Protein AF-A0A1L7NP49-F1 (afdb_monomer_lite)

Sequence (75 aa):
MHRIQAGAGALGELGVVTGDGRVEVSGTRAVNEPGLWLVGYGEWTGSASATLIGVTRTARSTVAEIEQFLVKAEA

pLDDT: mean 86.48, std 12.24, range [36.47, 97.5]

Secondary structure (DSSP, 8-state):
--------GGGGGGT-B-TTS-B-EETTEESSSTT-B--SSSGGGSTTTTSTTTHHHHHHHHHHHHHHHHHHHT-

Organism: Pseudomonas putida (NCBI:txid303)

Radius of gyration: 13.09 Å; chains: 1; bounding box: 29×21×44 Å

Structure (mmCIF, N/CA/C/O backbone):
data_AF-A0A1L7NP49-F1
#
_entry.id   AF-A0A1L7NP49-F1
#
loop_
_atom_site.group_PDB
_atom_site.id
_atom_site.type_symbol
_atom_site.label_atom_id
_atom_site.label_alt_id
_atom_site.label_comp_id
_atom_site.label_asym_id
_atom_site.label_entity_id
_atom_site.label_seq_id
_atom_site.pdbx_PDB_ins_code
_atom_site.Cartn_x
_atom_site.Cartn_y
_atom_site.Cartn_z
_atom_site.occupancy
_atom_site.B_iso_or_equiv
_atom_site.auth_seq_id
_atom_site.auth_comp_id
_atom_site.auth_asym_id
_atom_site.auth_atom_id
_atom_site.pdbx_PDB_model_num
ATOM 1 N N . MET A 1 1 ? 5.361 -8.736 -26.177 1.00 36.47 1 MET A N 1
ATOM 2 C CA . MET A 1 1 ? 6.092 -8.152 -25.031 1.00 36.47 1 MET A CA 1
ATOM 3 C C . MET A 1 1 ? 5.354 -8.535 -23.754 1.00 36.47 1 MET A C 1
ATOM 5 O O . MET A 1 1 ? 4.331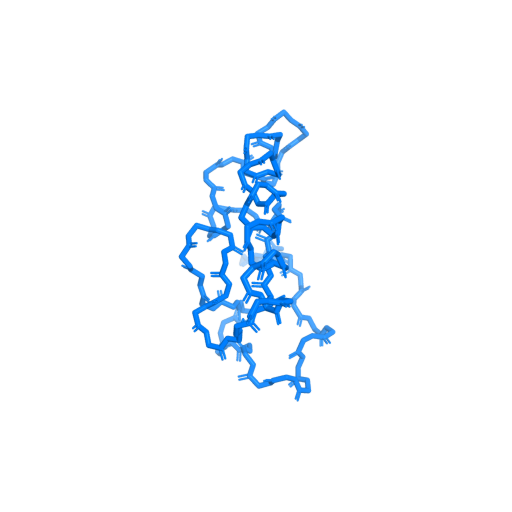 -7.931 -23.457 1.00 36.47 1 MET A O 1
ATOM 9 N N . HIS A 1 2 ? 5.778 -9.596 -23.058 1.00 46.84 2 HIS A N 1
ATOM 10 C CA . HIS A 1 2 ? 5.156 -9.977 -21.785 1.00 46.84 2 HIS A CA 1
ATOM 11 C C . HIS A 1 2 ? 5.609 -9.003 -20.700 1.00 46.84 2 HIS A C 1
ATOM 13 O O . HIS A 1 2 ? 6.794 -8.914 -20.388 1.00 46.84 2 HIS A O 1
ATOM 19 N N . ARG A 1 3 ? 4.667 -8.224 -20.166 1.00 55.97 3 ARG A N 1
ATOM 20 C CA . ARG A 1 3 ? 4.918 -7.352 -19.020 1.00 55.97 3 ARG A CA 1
ATOM 21 C C . ARG A 1 3 ? 4.996 -8.252 -17.790 1.00 55.97 3 ARG A C 1
ATOM 23 O O . ARG A 1 3 ? 3.981 -8.825 -17.413 1.00 55.97 3 ARG A O 1
ATOM 30 N N . ILE A 1 4 ? 6.168 -8.379 -17.171 1.00 53.09 4 ILE A N 1
ATOM 31 C CA . ILE A 1 4 ? 6.236 -8.915 -15.809 1.00 53.09 4 ILE A CA 1
ATOM 32 C C . ILE A 1 4 ? 5.580 -7.863 -14.906 1.00 53.09 4 ILE A C 1
ATOM 34 O O . ILE A 1 4 ? 6.026 -6.718 -14.831 1.00 53.09 4 ILE A O 1
ATOM 38 N N . GLN A 1 5 ? 4.437 -8.219 -14.331 1.00 59.53 5 GLN A N 1
ATOM 39 C CA . GLN A 1 5 ? 3.680 -7.416 -13.373 1.00 59.53 5 GLN A CA 1
ATOM 40 C C . GLN A 1 5 ? 3.788 -8.111 -12.014 1.00 59.53 5 GLN A C 1
ATOM 42 O O . GLN A 1 5 ? 3.817 -9.341 -11.957 1.00 59.53 5 GLN A O 1
ATOM 47 N N . ALA A 1 6 ? 3.847 -7.345 -10.926 1.00 68.69 6 ALA A N 1
ATOM 48 C CA . ALA A 1 6 ? 3.743 -7.918 -9.591 1.00 68.69 6 ALA A CA 1
ATOM 49 C C . ALA A 1 6 ? 2.329 -8.500 -9.410 1.00 68.69 6 ALA A C 1
ATOM 51 O O . ALA A 1 6 ? 1.338 -7.818 -9.667 1.00 68.69 6 ALA A O 1
ATOM 52 N N . GLY A 1 7 ? 2.244 -9.785 -9.063 1.00 66.50 7 GLY A N 1
ATOM 53 C CA . GLY A 1 7 ? 0.983 -10.524 -9.052 1.00 66.50 7 GLY A CA 1
ATOM 54 C C . GLY A 1 7 ? 0.151 -10.246 -7.802 1.00 66.50 7 GLY A C 1
ATOM 55 O O . GLY A 1 7 ? 0.628 -10.447 -6.691 1.00 66.50 7 GLY A O 1
ATOM 56 N N . ALA A 1 8 ? -1.113 -9.864 -7.989 1.00 69.94 8 ALA A N 1
ATOM 57 C CA . ALA A 1 8 ? -2.120 -9.725 -6.933 1.00 69.94 8 ALA A CA 1
ATOM 58 C C . ALA A 1 8 ? -2.947 -11.015 -6.719 1.00 69.94 8 ALA A C 1
ATOM 60 O O . ALA A 1 8 ? -4.058 -10.966 -6.207 1.00 69.94 8 ALA A O 1
ATOM 61 N N . GLY A 1 9 ? -2.435 -12.184 -7.130 1.00 72.94 9 GLY A N 1
ATOM 62 C CA . GLY A 1 9 ? -3.210 -13.434 -7.193 1.00 72.94 9 GLY A CA 1
ATOM 63 C C . GLY A 1 9 ? -3.800 -13.893 -5.854 1.00 72.94 9 GLY A C 1
ATOM 64 O O . GLY A 1 9 ? -4.915 -14.400 -5.824 1.00 72.94 9 GLY A O 1
ATOM 65 N N . ALA A 1 10 ? -3.103 -13.641 -4.742 1.00 78.75 10 ALA A N 1
ATOM 66 C CA . ALA A 1 10 ? -3.605 -13.938 -3.397 1.00 78.75 10 ALA A CA 1
ATOM 67 C C . ALA A 1 10 ? -4.795 -13.051 -2.969 1.00 78.75 10 ALA A C 1
ATOM 69 O O . ALA A 1 10 ? -5.443 -13.343 -1.972 1.00 78.75 10 ALA A O 1
ATOM 70 N N . LEU A 1 11 ? -5.093 -11.981 -3.714 1.00 83.94 11 LEU A N 1
ATOM 71 C CA . LEU A 1 11 ? -6.200 -11.056 -3.451 1.00 83.94 11 LEU A CA 1
ATOM 72 C C . LEU A 1 11 ? -7.460 -11.395 -4.266 1.00 83.94 11 LEU A C 1
ATOM 74 O O . LEU A 1 11 ? -8.442 -10.658 -4.208 1.00 83.94 11 LEU A O 1
ATOM 78 N N . GLY A 1 12 ? -7.447 -12.491 -5.035 1.00 79.50 12 GLY A N 1
ATOM 79 C CA . GLY A 1 12 ? -8.552 -12.866 -5.922 1.00 79.50 12 GLY A CA 1
ATOM 80 C C . GLY A 1 12 ? -9.879 -13.108 -5.195 1.00 79.50 12 GLY A C 1
ATOM 81 O O . GLY A 1 12 ? -10.926 -12.720 -5.703 1.00 79.50 12 GLY A O 1
ATOM 82 N N . GLU A 1 13 ? -9.842 -13.675 -3.988 1.00 85.44 13 GLU A N 1
ATOM 83 C CA . GLU A 1 13 ? -11.048 -13.933 -3.181 1.00 85.44 13 GLU A CA 1
ATOM 84 C C . GLU A 1 13 ? -11.663 -12.658 -2.589 1.00 85.44 13 GLU A C 1
ATOM 86 O O . GLU A 1 13 ? -12.844 -12.635 -2.257 1.00 85.44 13 GLU A O 1
ATOM 91 N N . LEU A 1 14 ? -10.881 -11.579 -2.502 1.00 86.81 14 LEU A N 1
ATOM 92 C CA . LEU A 1 14 ? -11.310 -10.300 -1.941 1.00 86.81 14 LEU A CA 1
ATOM 93 C C . LEU A 1 14 ? -12.086 -9.445 -2.959 1.00 86.81 14 LEU A C 1
ATOM 95 O O . LEU A 1 14 ? -12.644 -8.415 -2.606 1.00 86.81 14 LEU A O 1
ATOM 99 N N . GLY A 1 15 ? -12.108 -9.835 -4.240 1.00 87.94 15 GLY A N 1
ATOM 100 C CA . GLY A 1 15 ? -12.841 -9.115 -5.290 1.00 87.94 15 GLY A CA 1
ATOM 101 C C . GLY A 1 15 ? -12.270 -7.737 -5.654 1.00 87.94 15 GLY A C 1
ATOM 102 O O . GLY A 1 15 ? -12.900 -6.989 -6.395 1.00 87.94 15 GLY A O 1
ATOM 103 N N . VAL A 1 16 ? -11.072 -7.398 -5.166 1.00 90.88 16 VAL A N 1
ATOM 104 C CA . VAL A 1 16 ? -10.414 -6.093 -5.385 1.00 90.88 16 VAL A CA 1
ATOM 105 C C . VAL A 1 16 ? -9.538 -6.044 -6.637 1.00 90.88 16 VAL A C 1
ATOM 107 O O . VAL A 1 16 ? -9.023 -4.982 -6.994 1.00 90.88 16 VAL A O 1
ATOM 110 N N . VAL A 1 17 ? -9.316 -7.198 -7.272 1.00 91.25 17 VAL A N 1
ATOM 111 C CA . VAL A 1 17 ? -8.424 -7.326 -8.424 1.00 91.25 17 VAL A CA 1
ATOM 112 C C . VAL A 1 17 ? -9.164 -6.938 -9.703 1.00 91.25 17 VAL A C 1
ATOM 114 O O . VAL A 1 17 ? -10.186 -7.525 -10.053 1.00 91.25 17 VAL A O 1
ATOM 117 N N . THR A 1 18 ? -8.632 -5.954 -10.417 1.00 86.81 18 THR A N 1
ATOM 118 C CA . THR A 1 18 ? -9.154 -5.452 -11.691 1.00 86.81 18 THR A CA 1
ATOM 119 C C . THR A 1 18 ? -8.811 -6.389 -12.854 1.00 86.81 18 THR A C 1
ATOM 121 O O . THR A 1 18 ? -7.955 -7.268 -12.750 1.00 86.81 18 THR A O 1
ATOM 124 N N . GLY A 1 19 ? -9.451 -6.191 -14.013 1.00 83.94 19 GLY A N 1
ATOM 125 C CA . GLY A 1 19 ? -9.241 -7.034 -15.201 1.00 83.94 19 GLY A CA 1
ATOM 126 C C . GLY A 1 19 ? -7.810 -7.033 -15.766 1.00 83.94 19 GLY A C 1
ATOM 127 O O . GLY A 1 19 ? -7.456 -7.928 -16.528 1.00 83.94 19 GLY A O 1
ATOM 128 N N . ASP A 1 20 ? -6.974 -6.063 -15.387 1.00 84.12 20 ASP A N 1
ATOM 129 C CA . ASP A 1 20 ? -5.542 -5.997 -15.712 1.00 84.12 20 ASP A CA 1
ATOM 130 C C . ASP A 1 20 ? -4.635 -6.645 -14.644 1.00 84.12 20 ASP A C 1
ATOM 132 O O . ASP A 1 20 ? -3.408 -6.576 -14.752 1.00 84.12 20 ASP A O 1
ATOM 136 N N . GLY A 1 21 ? -5.217 -7.302 -13.634 1.00 86.25 21 GLY A N 1
ATOM 137 C CA . GLY A 1 21 ? -4.491 -8.029 -12.589 1.00 86.25 21 GLY A CA 1
ATOM 138 C C . GLY A 1 21 ? -3.875 -7.132 -11.513 1.00 86.25 21 GLY A C 1
ATOM 139 O O 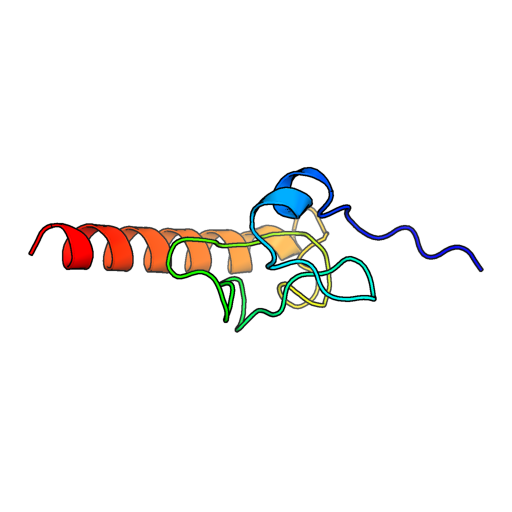. GLY A 1 21 ? -2.907 -7.538 -10.866 1.00 86.25 21 GLY A O 1
ATOM 140 N N . ARG A 1 22 ? -4.401 -5.915 -11.339 1.00 88.50 22 ARG A N 1
ATOM 141 C CA . ARG A 1 22 ? -3.954 -4.926 -10.346 1.00 88.50 22 ARG A CA 1
ATOM 142 C C . ARG A 1 22 ? -5.040 -4.668 -9.309 1.00 88.50 22 ARG A C 1
ATOM 144 O O . ARG A 1 22 ? -6.098 -5.277 -9.352 1.00 88.50 22 ARG A O 1
ATOM 151 N N . VAL A 1 23 ? -4.762 -3.775 -8.367 1.00 91.50 23 VAL A N 1
ATOM 152 C CA . VAL A 1 23 ? -5.757 -3.249 -7.429 1.00 91.50 23 VAL A CA 1
ATOM 153 C C . VAL A 1 23 ? -5.850 -1.746 -7.644 1.00 91.50 23 VAL A C 1
ATOM 155 O O . VAL A 1 23 ? -4.836 -1.081 -7.857 1.00 91.50 23 VAL A O 1
ATOM 158 N N . GLU A 1 24 ? -7.056 -1.195 -7.603 1.00 92.50 24 GLU A N 1
ATOM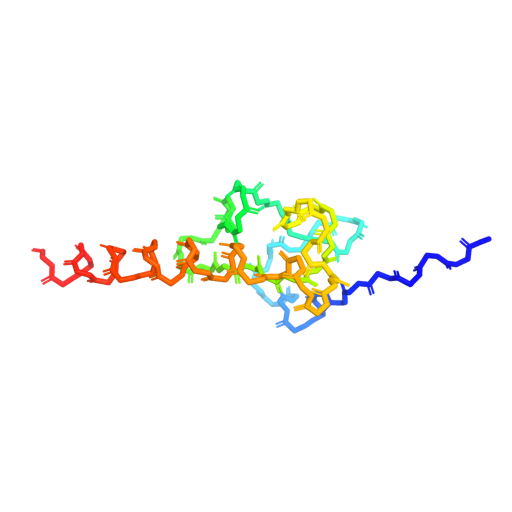 159 C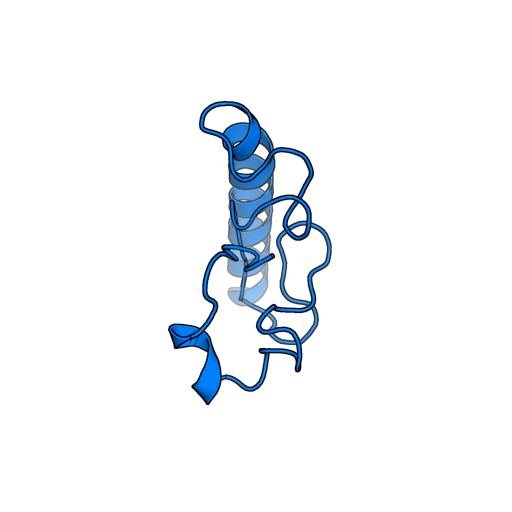 CA . GLU A 1 24 ? -7.233 0.253 -7.639 1.00 92.50 24 GLU A CA 1
ATOM 160 C C . GLU A 1 24 ? -6.756 0.867 -6.317 1.00 92.50 24 GLU A C 1
ATOM 162 O O . GLU A 1 24 ? -7.218 0.479 -5.240 1.00 92.50 24 GLU A O 1
ATOM 167 N N . VAL A 1 25 ? -5.815 1.813 -6.389 1.00 93.88 25 VAL A N 1
ATOM 168 C CA . VAL A 1 25 ? -5.180 2.413 -5.210 1.00 93.88 25 VAL A CA 1
ATOM 169 C C . VAL A 1 25 ? -5.135 3.936 -5.283 1.00 93.88 25 VAL A C 1
ATOM 171 O O . VAL A 1 25 ? -4.936 4.523 -6.345 1.00 93.88 25 VAL A O 1
ATOM 174 N N . SER A 1 26 ? -5.238 4.574 -4.119 1.00 93.88 26 SER A N 1
ATOM 175 C CA . SER A 1 26 ? -4.840 5.963 -3.897 1.00 93.88 26 SER A CA 1
ATOM 176 C C . SER A 1 26 ? -3.506 5.966 -3.154 1.00 93.88 26 SER A C 1
ATOM 178 O O . SER A 1 26 ? -3.439 5.663 -1.961 1.00 93.88 26 SER A O 1
ATOM 180 N N . GLY A 1 27 ? -2.419 6.269 -3.866 1.00 92.81 27 GLY A N 1
ATOM 181 C CA . GLY A 1 27 ? -1.064 6.103 -3.342 1.00 92.81 27 GLY A CA 1
ATOM 182 C C . GLY A 1 27 ? -0.741 4.622 -3.143 1.00 92.81 27 GLY A C 1
ATOM 183 O O . GLY A 1 27 ? -0.457 3.918 -4.106 1.00 92.81 27 GLY A O 1
ATOM 184 N N . THR A 1 28 ? -0.793 4.159 -1.893 1.00 94.75 28 THR A N 1
ATOM 185 C CA . THR A 1 28 ? -0.612 2.736 -1.547 1.00 94.75 28 THR A CA 1
ATOM 186 C C . THR A 1 28 ? -1.882 2.086 -1.009 1.00 94.75 28 THR A C 1
ATOM 188 O O . THR A 1 28 ? -1.918 0.873 -0.860 1.00 94.75 28 THR A O 1
ATOM 191 N N . ARG A 1 29 ? -2.935 2.856 -0.724 1.00 95.69 29 ARG A N 1
ATOM 192 C CA . ARG A 1 29 ? -4.156 2.351 -0.092 1.00 95.69 29 ARG A CA 1
ATOM 193 C C . ARG A 1 29 ? -5.148 1.861 -1.136 1.00 95.69 29 ARG A C 1
ATOM 195 O O . ARG A 1 29 ? -5.423 2.598 -2.082 1.00 95.69 29 ARG A O 1
ATOM 202 N N . ALA A 1 30 ? -5.704 0.666 -0.957 1.00 95.12 30 ALA A N 1
ATOM 203 C CA . ALA A 1 30 ? -6.761 0.159 -1.825 1.00 95.12 30 ALA A CA 1
ATOM 204 C C . ALA A 1 30 ? -8.014 1.041 -1.723 1.00 95.12 30 ALA A C 1
ATOM 206 O O . ALA A 1 30 ? -8.426 1.430 -0.630 1.00 95.12 30 ALA A O 1
ATOM 207 N N . VAL A 1 31 ? -8.619 1.353 -2.869 1.00 94.50 31 VAL A N 1
ATOM 208 C CA . VAL A 1 31 ? -9.840 2.174 -2.930 1.00 94.50 31 VAL A CA 1
ATOM 209 C C . VAL A 1 31 ? -11.055 1.378 -2.455 1.00 94.50 31 VAL A C 1
ATOM 211 O O . VAL A 1 31 ? -11.883 1.902 -1.715 1.00 94.50 31 VAL A O 1
ATOM 214 N N . ASN A 1 32 ? -11.122 0.102 -2.837 1.00 91.75 32 ASN A N 1
ATOM 215 C CA . ASN A 1 32 ? -12.310 -0.735 -2.663 1.00 91.75 32 ASN A CA 1
ATOM 216 C C . ASN A 1 32 ? -12.242 -1.680 -1.452 1.00 91.75 32 ASN A C 1
ATOM 218 O O . ASN A 1 32 ? -13.185 -2.425 -1.228 1.00 91.75 32 ASN A O 1
ATOM 222 N N . GLU A 1 33 ? -11.163 -1.635 -0.662 1.00 94.06 33 GLU A N 1
ATOM 223 C CA . GLU A 1 33 ? -11.013 -2.448 0.552 1.00 94.06 33 GLU A CA 1
ATOM 224 C C . GLU A 1 33 ? -10.380 -1.628 1.688 1.00 94.06 33 GLU A C 1
ATOM 226 O O . GLU A 1 33 ? -9.153 -1.455 1.747 1.00 94.06 33 GLU A O 1
ATOM 231 N N . PRO A 1 34 ? -11.206 -1.080 2.597 1.00 88.38 34 PRO A N 1
ATOM 232 C CA . PRO A 1 34 ? -10.730 -0.332 3.750 1.00 88.38 34 PRO A CA 1
ATOM 233 C C . PRO A 1 34 ? -9.934 -1.235 4.703 1.00 88.38 34 PRO A C 1
ATOM 235 O O . PRO A 1 34 ? -10.501 -2.018 5.450 1.00 88.38 34 PRO A O 1
ATOM 238 N N . GLY A 1 35 ? -8.610 -1.090 4.708 1.00 93.44 35 GLY A N 1
ATOM 239 C CA . GLY A 1 35 ? -7.715 -1.935 5.511 1.00 93.44 35 GLY A CA 1
ATOM 240 C C . GLY A 1 35 ? -6.617 -2.615 4.691 1.00 93.44 35 GLY A C 1
ATOM 241 O O . GLY A 1 35 ? -5.717 -3.231 5.258 1.00 93.44 35 GLY A O 1
ATOM 242 N N . LEU A 1 36 ? -6.656 -2.470 3.364 1.00 94.69 36 LEU A N 1
ATOM 243 C CA . LEU A 1 36 ? -5.654 -3.016 2.459 1.00 94.69 36 LEU A CA 1
ATOM 244 C C . LEU A 1 36 ? -4.720 -1.924 1.918 1.00 94.69 36 LEU A C 1
ATOM 246 O O . LEU A 1 36 ? -5.160 -0.893 1.404 1.00 94.69 36 LEU A O 1
ATOM 250 N N . TRP A 1 37 ? -3.415 -2.199 1.967 1.00 95.69 37 TRP A N 1
ATOM 251 C CA . TRP A 1 37 ? -2.374 -1.398 1.325 1.00 95.69 37 TRP A CA 1
ATOM 252 C C . TRP A 1 37 ? -1.463 -2.276 0.469 1.00 95.69 37 TRP A C 1
ATOM 254 O O . TRP A 1 37 ? -1.178 -3.425 0.805 1.00 95.69 37 TRP A O 1
ATOM 264 N N . LEU A 1 38 ? -0.980 -1.716 -0.637 1.00 94.31 38 LEU A N 1
ATOM 265 C CA . LEU A 1 38 ? -0.087 -2.353 -1.591 1.00 94.31 38 LEU A CA 1
ATOM 266 C C . LEU A 1 38 ? 1.155 -1.481 -1.772 1.00 94.31 38 LEU A C 1
ATOM 268 O O . LEU A 1 38 ? 1.068 -0.311 -2.141 1.00 94.31 38 LEU A O 1
ATOM 272 N N . VAL A 1 39 ? 2.326 -2.063 -1.515 1.00 94.31 39 VAL A N 1
ATOM 273 C CA . VAL A 1 39 ? 3.614 -1.359 -1.525 1.00 94.31 39 VAL A CA 1
ATOM 274 C C . VAL A 1 39 ? 4.587 -2.096 -2.433 1.00 94.31 39 VAL A C 1
ATOM 276 O O . VAL A 1 39 ? 4.724 -3.313 -2.347 1.00 94.31 39 VAL A O 1
ATOM 279 N N . GLY A 1 40 ? 5.286 -1.355 -3.292 1.00 92.00 40 GLY A N 1
ATOM 280 C CA . GLY A 1 40 ? 6.383 -1.897 -4.096 1.00 92.00 40 G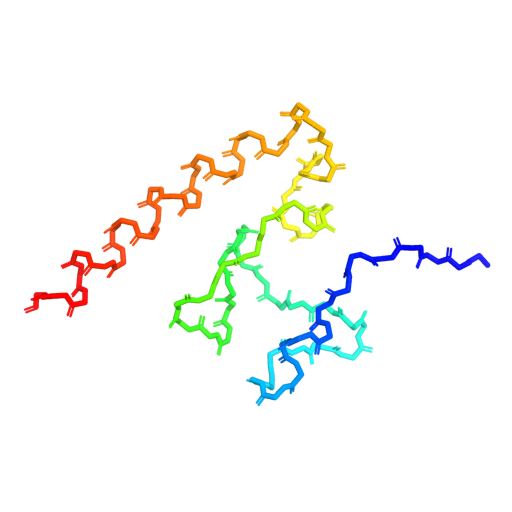LY A CA 1
ATOM 281 C C . GLY A 1 40 ? 5.970 -2.691 -5.339 1.00 92.00 40 GLY A C 1
ATOM 282 O O . GLY A 1 40 ? 6.816 -3.342 -5.945 1.00 92.00 40 GLY A O 1
ATOM 283 N N . TYR A 1 41 ? 4.708 -2.608 -5.772 1.00 90.62 41 TYR A N 1
ATOM 284 C CA . TYR A 1 41 ? 4.224 -3.268 -6.995 1.00 90.62 41 TYR A CA 1
ATOM 285 C C . TYR A 1 41 ? 4.579 -2.500 -8.283 1.00 90.62 41 TYR A C 1
ATOM 287 O O . TYR A 1 41 ? 4.248 -2.933 -9.392 1.00 90.62 41 TYR A O 1
ATOM 295 N N . GLY A 1 42 ? 5.280 -1.372 -8.151 1.00 89.12 42 GLY A N 1
ATOM 296 C CA . GLY A 1 42 ? 5.763 -0.548 -9.252 1.00 89.12 42 GLY A CA 1
ATOM 297 C C . GLY A 1 42 ? 5.012 0.766 -9.351 1.00 89.12 42 GLY A C 1
ATOM 298 O O . GLY A 1 42 ? 4.445 1.246 -8.376 1.00 89.12 42 GLY A O 1
ATOM 299 N N . GLU A 1 43 ? 5.021 1.363 -10.540 1.00 87.75 43 GLU A N 1
ATOM 300 C CA . GLU A 1 43 ? 4.569 2.747 -10.732 1.00 87.75 43 GLU A CA 1
ATOM 301 C C . GLU A 1 43 ? 3.139 3.005 -10.228 1.00 87.75 43 GLU A C 1
ATOM 303 O O . GLU A 1 43 ? 2.839 4.087 -9.735 1.00 87.75 43 GLU A O 1
ATOM 308 N N . TRP A 1 44 ? 2.271 1.991 -10.284 1.00 89.06 44 TRP A N 1
ATOM 309 C CA . TRP A 1 44 ? 0.880 2.102 -9.851 1.00 89.06 44 TRP A CA 1
ATOM 310 C C . TRP A 1 44 ? 0.691 2.115 -8.325 1.00 89.06 44 TRP A C 1
ATOM 312 O O . TRP A 1 44 ? -0.332 2.607 -7.874 1.00 89.06 44 TRP A O 1
ATOM 322 N N . THR A 1 45 ? 1.674 1.669 -7.532 1.00 88.94 45 THR A N 1
ATOM 323 C CA . THR A 1 45 ? 1.710 1.840 -6.060 1.00 88.94 45 THR A CA 1
ATOM 324 C C . THR A 1 45 ? 2.645 2.973 -5.626 1.00 88.94 45 THR A C 1
ATOM 326 O O . THR A 1 45 ? 3.100 3.030 -4.484 1.00 88.94 45 THR A O 1
ATOM 329 N N . GLY A 1 46 ? 3.004 3.855 -6.561 1.00 86.44 46 GLY A N 1
ATOM 330 C CA . GLY A 1 46 ? 3.903 4.980 -6.344 1.00 86.44 46 GLY A CA 1
ATOM 331 C C . GLY A 1 46 ? 5.181 4.893 -7.172 1.00 86.44 46 GLY A C 1
ATOM 332 O O . GLY A 1 46 ? 5.745 3.819 -7.406 1.00 86.44 46 GLY A O 1
ATOM 333 N N . SER A 1 47 ? 5.650 6.066 -7.597 1.00 85.50 47 SER A N 1
ATOM 334 C CA . SER A 1 47 ? 6.770 6.175 -8.526 1.00 85.50 47 SER A CA 1
ATOM 335 C C . SER A 1 47 ? 8.054 5.549 -7.993 1.00 85.50 47 SER A C 1
ATOM 337 O O . SER A 1 47 ? 8.419 5.769 -6.833 1.00 85.50 47 SER A O 1
ATOM 339 N N . ALA A 1 48 ? 8.715 4.759 -8.845 1.00 84.81 48 ALA A N 1
ATOM 340 C CA . ALA A 1 48 ? 9.918 3.982 -8.530 1.00 84.81 48 ALA A CA 1
ATOM 341 C C . ALA A 1 48 ? 9.780 3.007 -7.338 1.00 84.81 48 ALA A C 1
ATOM 343 O O . ALA A 1 48 ? 10.790 2.498 -6.843 1.00 84.81 48 ALA A O 1
ATOM 344 N N . SER A 1 49 ? 8.559 2.704 -6.878 1.00 87.25 49 SER A N 1
ATOM 345 C CA . SER A 1 49 ? 8.357 1.879 -5.678 1.00 87.25 49 SER A CA 1
ATOM 346 C C . SER A 1 49 ? 8.812 0.425 -5.849 1.00 87.25 49 SER A C 1
ATOM 348 O O . SER A 1 49 ? 9.193 -0.196 -4.867 1.00 87.25 49 SER A O 1
ATOM 350 N N . ALA A 1 50 ? 8.883 -0.107 -7.076 1.00 88.75 50 ALA A N 1
ATOM 351 C CA . ALA A 1 50 ? 9.468 -1.428 -7.363 1.00 88.75 50 ALA A CA 1
ATOM 352 C C . ALA A 1 50 ? 11.009 -1.404 -7.457 1.00 88.75 50 ALA A C 1
ATOM 354 O O . ALA A 1 50 ? 11.608 -2.116 -8.262 1.00 88.75 50 ALA A O 1
ATOM 355 N N . THR A 1 51 ? 11.672 -0.558 -6.668 1.00 88.88 51 THR A N 1
ATOM 356 C CA . THR A 1 51 ? 13.137 -0.489 -6.595 1.00 88.88 51 THR A CA 1
ATOM 357 C C . THR A 1 51 ? 13.588 -0.480 -5.140 1.00 88.88 51 THR A C 1
ATOM 359 O O . THR A 1 51 ? 12.898 0.068 -4.281 1.00 88.88 51 THR A O 1
ATOM 362 N N . LEU A 1 52 ? 14.768 -1.050 -4.860 1.00 86.19 52 LEU A N 1
ATOM 363 C CA . LEU A 1 52 ? 15.314 -1.139 -3.497 1.00 86.19 52 LEU A CA 1
ATOM 364 C C . LEU A 1 52 ? 15.377 0.225 -2.797 1.00 86.19 52 LEU A C 1
ATOM 366 O O . LEU A 1 52 ? 15.072 0.335 -1.616 1.00 86.19 52 LEU A O 1
ATOM 370 N N . ILE A 1 53 ? 15.749 1.273 -3.531 1.00 89.12 53 ILE A N 1
ATOM 371 C CA . ILE A 1 53 ? 15.844 2.627 -2.980 1.00 89.12 53 ILE A CA 1
ATOM 372 C C . ILE A 1 53 ? 14.462 3.297 -2.965 1.00 89.12 53 ILE A C 1
ATOM 374 O O . ILE A 1 53 ? 14.054 3.858 -1.945 1.00 89.12 53 ILE A O 1
ATOM 378 N N . GLY A 1 54 ? 13.718 3.218 -4.072 1.00 87.56 54 GLY A N 1
ATOM 379 C CA . GLY A 1 54 ? 12.464 3.949 -4.263 1.00 87.56 54 GLY A CA 1
ATOM 380 C C . GLY A 1 54 ? 11.297 3.467 -3.399 1.00 87.56 54 GLY A C 1
ATOM 381 O O . GLY A 1 54 ? 10.420 4.270 -3.079 1.00 87.56 54 GLY A O 1
ATOM 382 N N . VAL A 1 55 ? 11.304 2.210 -2.938 1.00 92.81 55 VAL A N 1
ATOM 383 C CA . VAL A 1 55 ? 10.240 1.660 -2.075 1.00 92.81 55 VAL A CA 1
ATOM 384 C C . VAL A 1 55 ? 10.164 2.338 -0.702 1.00 92.81 55 VAL A C 1
ATOM 386 O O . VAL A 1 55 ? 9.093 2.423 -0.099 1.00 92.81 55 VAL A O 1
ATOM 389 N N . THR A 1 56 ? 11.288 2.861 -0.204 1.00 92.62 56 THR A N 1
ATOM 390 C CA . THR A 1 56 ? 11.421 3.329 1.186 1.00 92.62 56 THR A CA 1
ATOM 391 C C . THR A 1 56 ? 10.438 4.448 1.523 1.00 92.62 56 THR A C 1
ATOM 393 O O . THR A 1 56 ? 9.854 4.467 2.608 1.00 92.62 56 THR A O 1
ATOM 396 N N . ARG A 1 57 ? 10.229 5.387 0.591 1.00 91.56 57 ARG A N 1
ATOM 397 C CA . ARG A 1 57 ? 9.316 6.521 0.794 1.00 91.56 57 ARG A CA 1
ATOM 398 C C . ARG A 1 57 ? 7.870 6.050 0.926 1.00 91.56 57 ARG A C 1
ATOM 400 O O . ARG A 1 57 ? 7.201 6.452 1.870 1.00 91.56 57 ARG A O 1
ATOM 407 N N . THR A 1 58 ? 7.418 5.207 -0.003 1.00 92.75 58 THR A N 1
ATOM 408 C CA . THR A 1 58 ? 6.047 4.682 -0.008 1.00 92.75 58 THR A CA 1
ATOM 409 C C . THR A 1 58 ? 5.796 3.789 1.198 1.00 92.75 58 THR A C 1
ATOM 411 O O . THR A 1 58 ? 4.777 3.949 1.850 1.00 92.75 58 THR A O 1
ATOM 414 N N . ALA A 1 59 ? 6.755 2.937 1.578 1.00 93.94 59 ALA A N 1
ATOM 415 C CA . ALA A 1 59 ? 6.627 2.097 2.768 1.00 93.94 59 ALA A CA 1
ATOM 416 C C . ALA A 1 59 ? 6.447 2.932 4.046 1.00 93.94 59 ALA A C 1
ATOM 418 O O . ALA A 1 59 ? 5.570 2.644 4.856 1.00 93.94 59 ALA A O 1
ATOM 419 N N . ARG A 1 60 ? 7.233 4.007 4.208 1.00 95.12 60 ARG A N 1
ATOM 420 C CA . ARG A 1 60 ? 7.129 4.892 5.377 1.00 95.12 60 ARG A CA 1
ATOM 421 C C . ARG A 1 60 ? 5.763 5.572 5.471 1.00 95.12 60 ARG A C 1
ATOM 423 O O . ARG A 1 60 ? 5.200 5.615 6.559 1.00 95.12 60 ARG A O 1
ATOM 430 N N . SER A 1 61 ? 5.237 6.100 4.363 1.00 95.06 61 SER A N 1
ATOM 431 C CA . SER A 1 61 ? 3.899 6.707 4.369 1.00 95.06 61 SER A CA 1
ATOM 432 C C . SER A 1 61 ? 2.806 5.672 4.635 1.00 95.06 61 SER A C 1
ATOM 434 O O . SER A 1 61 ? 1.903 5.949 5.414 1.00 95.06 61 SER A O 1
ATOM 436 N N . THR A 1 62 ? 2.919 4.466 4.066 1.00 96.81 62 THR A N 1
ATOM 437 C CA . THR A 1 62 ? 1.959 3.377 4.302 1.00 96.81 62 THR A CA 1
ATOM 438 C C . THR A 1 62 ? 1.878 2.998 5.776 1.00 96.81 62 THR A C 1
ATOM 440 O O . THR A 1 62 ? 0.781 2.857 6.303 1.00 96.81 62 THR A O 1
ATOM 443 N N . VAL A 1 63 ? 3.018 2.863 6.461 1.00 97.25 63 VAL A N 1
ATOM 444 C CA . VAL A 1 63 ? 3.033 2.542 7.897 1.00 97.25 63 VAL A CA 1
ATOM 445 C C . VAL A 1 63 ? 2.307 3.617 8.703 1.00 97.25 63 VAL A C 1
ATOM 447 O O . VAL A 1 63 ? 1.439 3.282 9.502 1.00 97.25 63 VAL A O 1
ATOM 450 N N . ALA A 1 64 ? 2.585 4.897 8.440 1.00 96.81 64 ALA A N 1
ATOM 451 C CA . ALA A 1 64 ? 1.912 5.996 9.130 1.00 96.81 64 ALA A CA 1
ATOM 452 C C . ALA A 1 64 ? 0.388 6.003 8.886 1.00 96.81 64 ALA A C 1
ATOM 454 O O . ALA A 1 64 ? -0.383 6.300 9.796 1.00 96.81 64 ALA A O 1
ATOM 455 N N . GLU A 1 65 ? -0.061 5.658 7.675 1.00 96.44 65 GLU A N 1
ATOM 456 C CA . GLU A 1 65 ? -1.490 5.513 7.368 1.00 96.44 65 GLU A CA 1
ATOM 457 C C . GLU A 1 65 ? -2.132 4.333 8.112 1.00 96.44 65 GLU A C 1
ATOM 459 O O . GLU A 1 65 ? -3.249 4.468 8.612 1.00 96.44 65 GLU A O 1
ATOM 464 N N . ILE A 1 66 ? -1.438 3.194 8.207 1.00 96.88 66 ILE A N 1
ATOM 465 C CA . ILE A 1 66 ? -1.921 2.013 8.936 1.00 96.88 66 ILE A CA 1
ATOM 466 C C . ILE A 1 66 ? -2.043 2.321 10.429 1.00 96.88 66 ILE A C 1
ATOM 468 O O . ILE A 1 66 ? -3.079 2.029 11.019 1.00 96.88 66 ILE A O 1
ATOM 472 N N . GLU A 1 67 ? -1.032 2.950 11.033 1.00 97.50 67 GLU A N 1
ATOM 473 C CA . GLU A 1 67 ? -1.071 3.358 12.444 1.00 97.50 67 GLU A CA 1
ATOM 474 C C . GLU A 1 67 ? -2.292 4.242 12.728 1.00 97.50 67 GLU A C 1
ATOM 476 O O . GLU A 1 67 ? -3.059 3.974 13.651 1.00 97.50 67 GLU A O 1
ATOM 481 N N . GLN A 1 68 ? -2.533 5.251 11.886 1.00 95.88 68 GLN A N 1
ATOM 482 C CA . GLN A 1 68 ? -3.703 6.125 12.012 1.00 95.88 68 GLN A CA 1
ATOM 483 C C . GLN A 1 68 ? -5.024 5.372 11.825 1.00 95.88 68 GLN A C 1
ATOM 485 O O . GLN A 1 68 ? -6.000 5.652 12.524 1.00 95.88 68 GLN A O 1
ATOM 490 N N . PHE A 1 69 ? -5.073 4.431 10.880 1.00 96.12 69 PHE A N 1
ATOM 491 C CA . PHE A 1 69 ? -6.262 3.623 10.629 1.00 96.12 69 PHE A CA 1
ATOM 492 C C . PHE A 1 69 ? -6.615 2.745 11.831 1.00 96.12 69 PHE A C 1
ATOM 494 O O . PHE A 1 69 ? -7.780 2.706 12.220 1.00 96.12 69 PHE A O 1
ATOM 501 N N . LEU A 1 70 ? -5.622 2.088 12.435 1.00 95.44 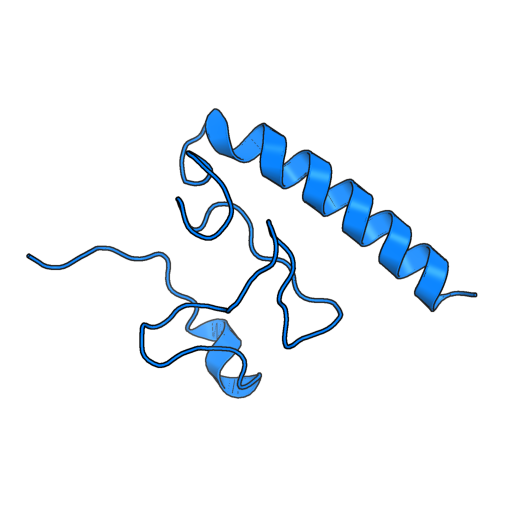70 LEU A N 1
ATOM 502 C CA . LEU A 1 70 ? -5.825 1.224 13.597 1.00 95.44 70 LEU A CA 1
ATOM 503 C C . LEU A 1 70 ? -6.254 2.027 14.827 1.00 95.44 70 LEU A C 1
ATOM 505 O O . LEU A 1 70 ? -7.247 1.671 15.452 1.00 95.44 70 LEU A O 1
ATOM 509 N N . VAL A 1 71 ? -5.610 3.169 15.098 1.00 95.69 71 VAL A N 1
ATOM 510 C CA . VAL A 1 71 ? -6.022 4.073 16.190 1.00 95.69 71 VAL A CA 1
ATOM 511 C C . VAL A 1 71 ? -7.475 4.521 16.026 1.00 95.69 71 VAL A C 1
ATOM 513 O O . VAL A 1 71 ? -8.217 4.597 17.000 1.00 95.69 71 VAL A O 1
ATOM 516 N N . LYS A 1 72 ? -7.908 4.808 14.792 1.00 87.81 72 LYS A N 1
ATOM 517 C CA . LYS A 1 72 ? -9.300 5.178 14.515 1.00 87.81 72 LYS A CA 1
ATOM 518 C C . LYS A 1 72 ? -10.265 3.999 14.670 1.00 87.81 72 LYS A C 1
ATOM 520 O O . LYS A 1 72 ? -11.410 4.223 15.032 1.00 87.81 72 LYS A O 1
ATOM 525 N N . ALA A 1 73 ? -9.842 2.781 14.340 1.00 83.25 73 ALA A N 1
ATOM 526 C CA . ALA A 1 73 ? -10.686 1.593 14.445 1.00 83.25 73 ALA A CA 1
ATOM 527 C C . ALA A 1 73 ? -10.935 1.167 15.904 1.00 83.25 73 ALA A C 1
ATOM 529 O O . ALA A 1 73 ? -11.938 0.515 16.180 1.00 83.25 73 ALA A O 1
ATOM 530 N N . GLU A 1 74 ? -10.032 1.530 16.818 1.00 76.62 74 GLU A N 1
ATOM 531 C CA . GLU A 1 74 ? -10.138 1.263 18.260 1.00 76.62 74 GLU A CA 1
ATOM 532 C C . GLU A 1 74 ? -10.977 2.304 19.028 1.00 76.62 74 GLU A C 1
ATOM 534 O O . GLU A 1 74 ? -11.310 2.070 20.192 1.00 76.62 74 GLU A O 1
ATOM 539 N N . ALA A 1 75 ? -11.306 3.438 18.399 1.00 62.53 75 ALA A N 1
ATOM 540 C CA . ALA A 1 75 ? -12.052 4.557 18.984 1.00 62.53 75 ALA A CA 1
ATOM 541 C C . ALA A 1 75 ? -13.553 4.499 18.660 1.00 62.53 75 ALA A C 1
ATOM 543 O O . ALA A 1 75 ? -14.351 4.823 19.570 1.00 62.53 75 ALA A O 1
#

InterPro domains:
  IPR036188 FAD/NAD(P)-binding domain superfamily [G3DSA:3.50.50.60] (5-73)

Foldseek 3Di:
DDDPFDAPPVCVVVVQADPVRDGQDDQQHGPPDLQDGHFLRAPRNPHPRVDPVNRPVSVVVVVVVNVVSVVVVVD